Protein AF-A0A8H4A0Y2-F1 (afdb_monomer)

Organism: Gigaspora margarita (NCBI:txid4874)

Mean predicted aligned error: 8.4 Å

Radius of gyration: 15.14 Å; Cα contacts (8 Å, |Δi|>4): 41; chains: 1; bounding box: 45×33×33 Å

Secondary structure (DSSP, 8-state):
--SHHHHHHHHHHHHTTT-TTHHHHTS-GGG---HHHHHHHHHHHSTT--HHHHHHHHHHHHHHHHHHHHHHHTTS-----

pLDDT: mean 80.73, std 14.34, range [44.47, 95.06]

Solvent-accessible surface area (backbone atoms only — not comparable to full-atom values): 4826 Å² total; per-residue (Å²): 140,74,62,68,63,54,40,51,53,40,20,53,53,33,40,73,69,70,34,91,58,16,72,68,67,34,45,59,80,92,65,62,66,55,74,67,52,50,42,53,53,45,39,70,75,37,77,90,60,52,71,68,56,36,53,51,50,50,55,54,46,51,54,47,50,52,50,57,52,49,63,59,55,72,70,56,77,82,81,73,131

Sequence (81 aa):
MSTIATENLLAEEMEGWGLHHATYWSNDLNSWGSVSDWDVYFIDKTPGCSKDEAHRSLSLELNILLKKLSDKVDIIPRQTP

Foldseek 3Di:
DDPVVQLVVQLVVLVVLVQPPSNLVSPDPVPNDDLVVQLVVVCVVPPPDDSVVSVVSVVVSVVSVVVVVVVVVVPPPPPDD

Structure (mmCIF, N/CA/C/O backbone):
data_AF-A0A8H4A0Y2-F1
#
_entry.id   AF-A0A8H4A0Y2-F1
#
loop_
_atom_site.group_PDB
_atom_site.id
_atom_site.type_symbol
_atom_site.label_atom_id
_atom_site.label_alt_id
_atom_site.label_comp_id
_atom_site.label_asym_id
_atom_site.label_entity_id
_atom_site.label_seq_id
_atom_site.pdbx_PDB_ins_code
_atom_site.Cartn_x
_atom_site.Cartn_y
_atom_site.Cartn_z
_atom_site.occupancy
_atom_site.B_iso_or_equiv
_atom_site.auth_seq_id
_atom_site.auth_comp_id
_atom_site.auth_asym_id
_atom_site.auth_atom_id
_atom_site.pdbx_PDB_model_num
ATOM 1 N N . MET A 1 1 ? 5.256 24.392 12.179 1.00 46.25 1 MET A N 1
ATOM 2 C CA . MET A 1 1 ? 6.022 23.165 12.493 1.00 46.25 1 MET A CA 1
ATOM 3 C C . MET A 1 1 ? 5.021 22.070 12.821 1.00 46.25 1 MET A C 1
ATOM 5 O O . MET A 1 1 ? 4.084 22.391 13.535 1.00 46.25 1 MET A O 1
ATOM 9 N N . SER A 1 2 ? 5.232 20.842 12.329 1.00 54.59 2 SER A N 1
ATOM 10 C CA . SER A 1 2 ? 4.467 19.610 12.636 1.00 54.59 2 SER A CA 1
ATOM 11 C C . SER A 1 2 ? 3.473 19.091 11.577 1.00 54.59 2 SER A C 1
ATOM 13 O O . SER A 1 2 ? 2.318 18.835 11.892 1.00 54.59 2 SER A O 1
ATOM 15 N N . THR A 1 3 ? 3.922 18.884 10.336 1.00 55.81 3 THR A N 1
ATOM 16 C CA . THR A 1 3 ? 3.327 17.869 9.431 1.00 55.81 3 THR A CA 1
ATOM 17 C C . THR A 1 3 ? 4.135 16.571 9.476 1.00 55.81 3 THR A C 1
ATOM 19 O O . THR A 1 3 ? 3.585 15.505 9.709 1.00 55.81 3 THR A O 1
ATOM 22 N N . ILE A 1 4 ? 5.464 16.696 9.423 1.00 59.41 4 ILE A N 1
ATOM 23 C CA . ILE A 1 4 ? 6.418 15.573 9.431 1.00 59.41 4 ILE A CA 1
ATOM 24 C C . ILE A 1 4 ? 6.282 14.689 10.682 1.00 59.41 4 ILE A C 1
ATOM 26 O O . ILE A 1 4 ? 6.347 13.469 10.599 1.00 59.41 4 ILE A O 1
ATOM 30 N N . ALA A 1 5 ? 6.082 15.288 11.861 1.00 60.59 5 ALA A N 1
ATOM 31 C CA . ALA A 1 5 ? 5.935 14.515 13.0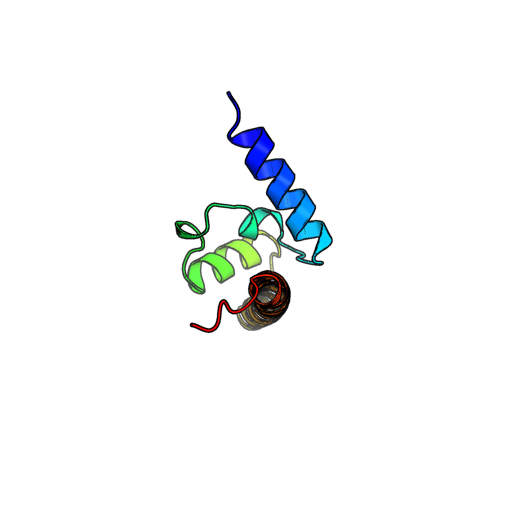96 1.00 60.59 5 ALA A CA 1
ATOM 32 C C . ALA A 1 5 ? 4.642 13.680 13.101 1.00 60.59 5 ALA A C 1
ATOM 34 O O . ALA A 1 5 ? 4.624 12.574 13.625 1.00 60.59 5 ALA A O 1
ATOM 35 N N . THR A 1 6 ? 3.577 14.197 12.491 1.00 62.22 6 THR A N 1
ATOM 36 C CA . THR A 1 6 ? 2.274 13.537 12.388 1.00 62.22 6 THR A CA 1
ATOM 37 C C . THR A 1 6 ? 2.292 12.420 11.345 1.00 62.22 6 THR A C 1
ATOM 39 O O . THR A 1 6 ? 1.767 11.344 11.606 1.00 62.22 6 THR A O 1
ATOM 42 N N . GLU A 1 7 ? 2.949 12.641 10.204 1.00 66.31 7 GLU A N 1
ATOM 43 C CA . GLU A 1 7 ? 3.163 11.625 9.160 1.00 66.31 7 GLU A CA 1
ATOM 44 C C . GLU A 1 7 ? 3.995 10.444 9.682 1.00 66.31 7 GLU A C 1
ATOM 46 O O . GLU A 1 7 ? 3.641 9.289 9.451 1.00 66.31 7 GLU A O 1
ATOM 51 N N . ASN A 1 8 ? 5.046 10.720 10.462 1.00 68.94 8 ASN A N 1
ATOM 52 C CA . ASN A 1 8 ? 5.879 9.677 11.063 1.00 68.94 8 ASN A CA 1
ATOM 53 C C . ASN A 1 8 ? 5.113 8.835 12.096 1.00 68.94 8 ASN A C 1
ATOM 55 O O . ASN A 1 8 ? 5.246 7.616 12.103 1.00 68.94 8 ASN A O 1
ATOM 59 N N . LEU A 1 9 ? 4.278 9.461 12.932 1.00 72.00 9 LEU A N 1
ATOM 60 C CA . LEU A 1 9 ? 3.458 8.744 13.917 1.00 72.00 9 LEU A CA 1
ATOM 61 C C . LEU A 1 9 ? 2.399 7.850 13.253 1.00 72.00 9 LEU A C 1
ATOM 63 O O . LEU A 1 9 ? 2.129 6.751 13.732 1.00 72.00 9 LEU A O 1
ATOM 67 N N . LEU A 1 10 ? 1.815 8.301 12.139 1.00 78.06 10 LEU A N 1
ATOM 68 C CA . LEU A 1 10 ? 0.875 7.497 11.357 1.00 78.06 10 LEU A CA 1
ATOM 69 C C . LEU A 1 10 ? 1.576 6.325 10.666 1.00 78.06 10 LEU A C 1
ATOM 71 O O . LEU A 1 10 ? 1.030 5.225 10.645 1.00 78.06 10 LEU A O 1
ATOM 75 N N . ALA A 1 11 ? 2.788 6.532 10.144 1.00 78.81 11 ALA A N 1
ATOM 76 C CA . ALA A 1 11 ? 3.589 5.458 9.564 1.00 78.81 11 ALA A CA 1
ATOM 77 C C . ALA A 1 11 ? 3.927 4.375 10.601 1.00 78.81 11 ALA A C 1
ATOM 79 O O . ALA A 1 11 ? 3.760 3.194 10.307 1.00 78.81 11 ALA 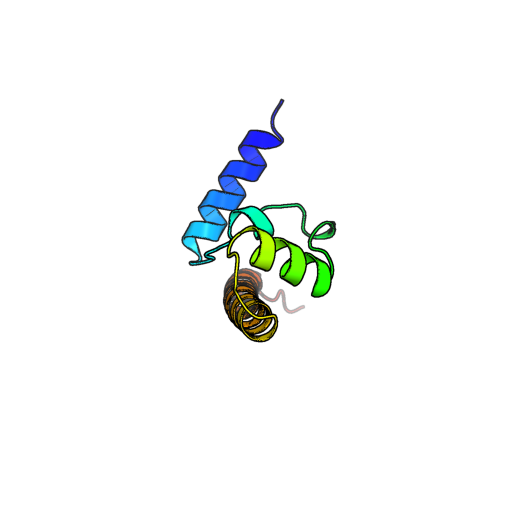A O 1
ATOM 80 N N . GLU A 1 12 ? 4.317 4.762 11.820 1.00 83.44 12 GLU A N 1
ATOM 81 C CA . GLU A 1 12 ? 4.567 3.824 12.924 1.00 83.44 12 GLU A CA 1
ATOM 82 C C . GLU A 1 12 ? 3.294 3.062 13.336 1.00 83.44 12 GLU A C 1
ATOM 84 O O . GLU A 1 12 ? 3.334 1.847 13.545 1.00 83.44 12 GLU A O 1
ATOM 89 N N . GLU A 1 13 ? 2.139 3.739 13.412 1.00 85.00 13 GLU A N 1
ATOM 90 C CA . GLU A 1 13 ? 0.857 3.081 13.703 1.00 85.00 13 GLU A CA 1
ATOM 91 C C . GLU A 1 13 ? 0.501 2.049 12.619 1.00 85.00 13 GLU A C 1
ATOM 93 O O . GLU A 1 13 ? 0.087 0.928 12.927 1.00 85.00 13 GLU A O 1
ATOM 98 N N . MET A 1 14 ? 0.694 2.414 11.353 1.00 86.69 14 MET A N 1
ATOM 99 C CA . MET A 1 14 ? 0.389 1.583 10.190 1.00 86.69 14 MET A CA 1
ATOM 100 C C . MET A 1 14 ? 1.344 0.402 10.024 1.00 86.69 14 MET A C 1
ATOM 102 O O . MET A 1 14 ? 0.902 -0.699 9.689 1.00 86.69 14 MET A O 1
ATOM 106 N N . GLU A 1 15 ? 2.628 0.581 10.327 1.00 87.50 15 GLU A N 1
ATOM 107 C CA . GLU A 1 15 ? 3.584 -0.523 10.430 1.00 87.50 15 GLU A CA 1
ATOM 108 C C . GLU A 1 15 ? 3.159 -1.4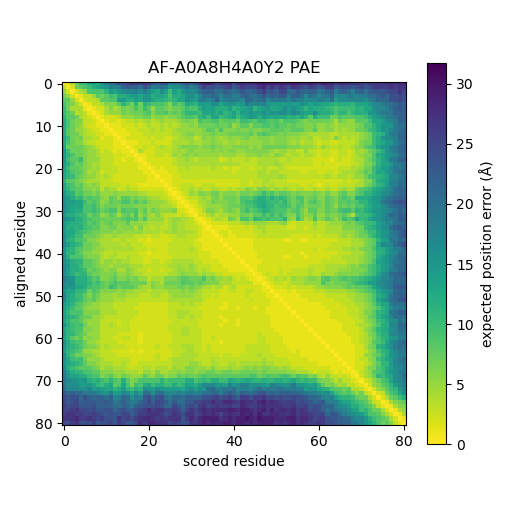88 11.545 1.00 87.50 15 GLU A C 1
ATOM 110 O O . GLU A 1 15 ? 3.125 -2.704 11.345 1.00 87.50 15 GLU A O 1
ATOM 115 N N . GLY A 1 16 ? 2.692 -0.953 12.678 1.00 87.00 16 GLY A N 1
ATOM 116 C CA . GLY A 1 16 ? 2.101 -1.731 13.767 1.00 87.00 16 GLY A CA 1
ATOM 117 C C . GLY A 1 16 ? 0.855 -2.538 13.372 1.00 87.00 16 GLY A C 1
ATOM 118 O O . GLY A 1 16 ? 0.497 -3.497 14.061 1.00 87.00 16 GLY A O 1
ATOM 119 N N . TRP A 1 17 ? 0.189 -2.205 12.260 1.00 88.69 17 TRP A N 1
ATOM 120 C CA . TRP A 1 17 ? -0.923 -2.995 11.715 1.00 88.69 17 TRP A CA 1
ATOM 121 C C . TRP A 1 17 ? -0.467 -4.165 10.836 1.00 88.69 17 TRP A C 1
ATOM 123 O O . TRP A 1 17 ? -1.295 -5.018 10.507 1.00 88.69 17 TRP A O 1
ATOM 133 N N . GLY A 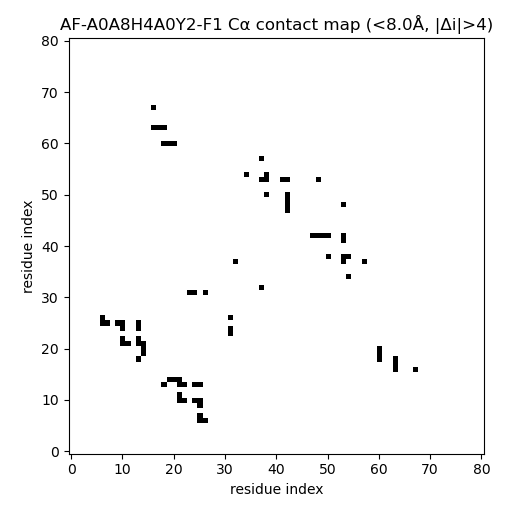1 18 ? 0.823 -4.236 10.494 1.00 88.94 18 GLY A N 1
ATOM 134 C CA . GLY A 1 18 ? 1.396 -5.237 9.594 1.00 88.94 18 GLY A CA 1
ATOM 135 C C . GLY A 1 18 ? 1.366 -4.833 8.117 1.00 88.94 18 GLY A C 1
ATOM 136 O O . GLY A 1 18 ? 1.437 -5.708 7.253 1.00 88.94 18 GLY A O 1
ATOM 137 N N . LEU A 1 19 ? 1.227 -3.536 7.822 1.00 90.06 19 LEU A N 1
ATOM 138 C CA . LEU A 1 19 ? 1.337 -3.000 6.464 1.00 90.06 19 LEU A CA 1
ATOM 139 C C . LEU A 1 19 ? 2.818 -2.943 6.071 1.00 90.06 19 LEU A C 1
ATOM 141 O O . LEU A 1 19 ? 3.616 -2.284 6.736 1.00 90.06 19 LEU A O 1
ATOM 145 N N . HIS A 1 20 ? 3.194 -3.613 4.984 1.00 90.06 20 HIS A N 1
ATOM 146 C CA . HIS A 1 20 ? 4.576 -3.628 4.492 1.00 90.06 20 HIS A CA 1
ATOM 147 C C . HIS A 1 20 ? 4.929 -2.302 3.818 1.00 90.06 20 HIS A C 1
ATOM 149 O O . HIS A 1 20 ? 6.082 -1.875 3.826 1.00 90.06 20 HIS A O 1
ATOM 155 N N . HIS A 1 21 ? 3.920 -1.626 3.273 1.00 89.38 21 HIS A N 1
ATOM 156 C CA . HIS A 1 21 ? 4.046 -0.310 2.662 1.00 89.38 21 HIS A CA 1
ATOM 157 C C . HIS A 1 21 ? 3.392 0.774 3.528 1.00 89.38 21 HIS A C 1
ATOM 159 O O . HIS A 1 21 ? 2.729 1.672 3.018 1.00 89.38 21 HIS A O 1
ATOM 165 N N . ALA A 1 22 ? 3.595 0.714 4.850 1.00 86.94 22 ALA A N 1
ATOM 166 C CA . ALA A 1 22 ? 3.029 1.664 5.814 1.00 86.94 22 ALA A CA 1
ATOM 167 C C . ALA A 1 22 ? 3.277 3.136 5.442 1.00 86.94 22 ALA A C 1
ATOM 169 O O . ALA A 1 22 ? 2.383 3.960 5.575 1.00 86.94 22 ALA A O 1
ATOM 170 N N . THR A 1 23 ? 4.451 3.452 4.889 1.00 86.19 23 THR A N 1
ATOM 171 C CA . THR A 1 23 ? 4.801 4.809 4.425 1.00 86.19 23 THR A CA 1
ATOM 172 C C . THR A 1 23 ? 3.989 5.287 3.220 1.00 86.19 23 THR A C 1
ATOM 174 O O . THR A 1 23 ? 3.811 6.487 3.031 1.00 86.19 23 THR A O 1
ATOM 177 N N . TYR A 1 24 ? 3.499 4.370 2.381 1.00 87.00 24 TYR A N 1
ATOM 178 C CA . TYR A 1 24 ? 2.581 4.712 1.297 1.00 87.00 24 TYR A CA 1
ATOM 179 C C . TYR A 1 24 ? 1.212 5.089 1.869 1.00 87.00 24 TYR A C 1
ATOM 181 O O . TYR A 1 24 ? 0.646 6.118 1.501 1.00 87.00 24 TYR A O 1
ATOM 189 N N . TRP A 1 25 ? 0.722 4.285 2.813 1.00 87.56 25 TRP A N 1
ATOM 190 C CA . TRP A 1 25 ? -0.587 4.461 3.435 1.00 87.56 25 TRP A CA 1
ATOM 191 C C . TRP A 1 25 ? -0.632 5.590 4.470 1.00 87.56 25 TRP A C 1
ATOM 193 O O . TRP A 1 25 ? -1.699 6.147 4.703 1.00 87.56 25 TRP A O 1
ATOM 203 N N . SER A 1 26 ? 0.498 5.980 5.065 1.00 84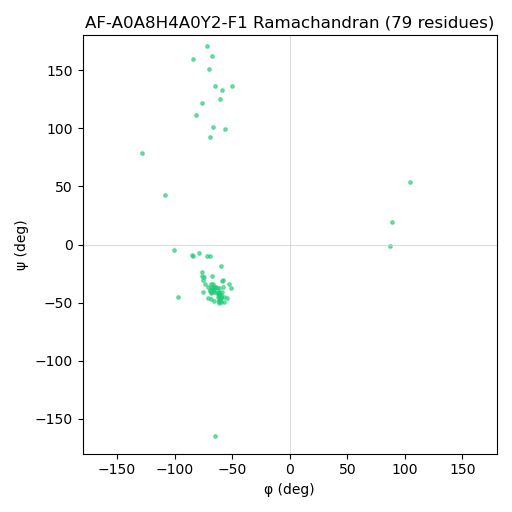.81 26 SER A N 1
ATOM 204 C CA . SER A 1 26 ? 0.554 7.077 6.042 1.00 84.81 26 SER A CA 1
ATOM 205 C C . SER A 1 26 ? 0.368 8.457 5.415 1.00 84.81 26 SER A C 1
ATOM 207 O O . SER A 1 26 ? 0.231 9.443 6.138 1.00 84.81 26 SER A O 1
ATOM 209 N N . ASN A 1 27 ? 0.376 8.538 4.082 1.00 80.50 27 ASN A N 1
ATOM 210 C CA . ASN A 1 27 ? 0.012 9.752 3.364 1.00 80.50 27 ASN A CA 1
ATOM 211 C C . ASN A 1 27 ? -1.480 10.062 3.537 1.00 80.50 27 ASN A C 1
ATOM 213 O O . ASN A 1 27 ? -2.283 9.193 3.884 1.00 80.50 27 ASN A O 1
ATOM 217 N N . ASP A 1 28 ? -1.855 11.310 3.252 1.00 76.94 28 ASP A N 1
ATOM 218 C CA . ASP A 1 28 ? -3.244 11.762 3.326 1.00 76.94 28 ASP A CA 1
ATOM 219 C C . ASP A 1 28 ? -4.190 10.815 2.566 1.00 76.94 28 ASP A C 1
ATOM 221 O O . ASP A 1 28 ? -3.903 10.412 1.439 1.00 76.94 28 ASP A O 1
ATOM 225 N N . LEU A 1 29 ? -5.341 10.485 3.156 1.00 70.38 29 LEU A N 1
ATOM 226 C CA . LEU A 1 29 ? -6.321 9.570 2.555 1.00 70.38 29 LEU A CA 1
ATOM 227 C C . LEU A 1 29 ? -6.810 10.040 1.175 1.00 70.38 29 LEU A C 1
ATOM 229 O O . LEU A 1 29 ? -7.113 9.208 0.324 1.00 70.38 29 LEU A O 1
ATOM 233 N N . ASN A 1 30 ? -6.854 11.353 0.920 1.00 73.19 30 ASN A N 1
ATOM 234 C CA . ASN A 1 30 ? -7.235 11.896 -0.390 1.00 73.19 30 ASN A CA 1
ATOM 235 C C . ASN A 1 30 ? -6.091 11.826 -1.415 1.00 73.19 30 ASN A C 1
ATOM 237 O O . ASN A 1 30 ? -6.296 12.138 -2.586 1.00 73.19 30 ASN A O 1
ATOM 241 N N . SER A 1 31 ? -4.890 11.445 -0.975 1.00 76.88 31 SER A N 1
ATOM 242 C CA . SER A 1 31 ? -3.706 11.243 -1.813 1.00 76.88 31 SER A CA 1
ATOM 243 C C . SER A 1 31 ? -3.431 9.773 -2.129 1.00 76.88 31 SER A C 1
ATOM 245 O O . SER A 1 31 ? -2.537 9.485 -2.924 1.00 76.88 31 SER A O 1
ATOM 247 N N . TRP A 1 32 ? -4.201 8.844 -1.548 1.00 78.31 32 TRP A N 1
ATOM 248 C CA . TRP A 1 32 ? -4.174 7.443 -1.952 1.00 78.31 32 TRP A CA 1
ATOM 249 C C . TRP A 1 32 ? -4.723 7.388 -3.375 1.00 78.31 32 TRP A C 1
ATOM 251 O O . TRP A 1 32 ? -5.919 7.561 -3.607 1.00 78.31 32 TRP A O 1
ATOM 261 N N . GLY A 1 33 ? -3.809 7.280 -4.335 1.00 82.62 33 GLY A N 1
ATOM 262 C CA . GLY A 1 33 ? -4.126 7.338 -5.752 1.00 82.62 33 GLY A CA 1
ATOM 263 C C . GLY A 1 33 ? -4.992 6.167 -6.219 1.00 82.62 33 GLY A C 1
ATOM 264 O O . GLY A 1 33 ? -5.595 5.411 -5.459 1.00 82.62 33 GLY A O 1
ATOM 265 N N . SER A 1 34 ? -5.049 5.995 -7.530 1.00 87.00 34 SER A N 1
ATOM 266 C CA . SER A 1 34 ? -5.676 4.841 -8.158 1.00 87.00 34 SER A CA 1
ATOM 267 C C . SER A 1 34 ? -4.852 3.558 -7.973 1.00 87.00 34 SER A C 1
ATOM 269 O O . SER A 1 34 ? -3.681 3.582 -7.600 1.00 87.00 34 SER A O 1
ATOM 271 N N . VAL A 1 35 ? -5.435 2.415 -8.348 1.00 85.19 35 VAL A N 1
ATOM 272 C CA . VAL A 1 35 ? -4.711 1.131 -8.447 1.00 85.19 35 VAL A CA 1
ATOM 273 C C . VAL A 1 35 ? -3.454 1.249 -9.323 1.00 85.19 35 VAL A C 1
ATOM 275 O O . VAL A 1 35 ? -2.442 0.622 -9.033 1.00 85.19 35 VAL A O 1
ATOM 278 N N . SER A 1 36 ? -3.484 2.086 -10.365 1.00 87.94 36 SER A N 1
ATOM 279 C CA . SER A 1 36 ? -2.314 2.301 -11.226 1.00 87.94 36 SER A CA 1
ATOM 280 C C . SER A 1 36 ? -1.182 3.027 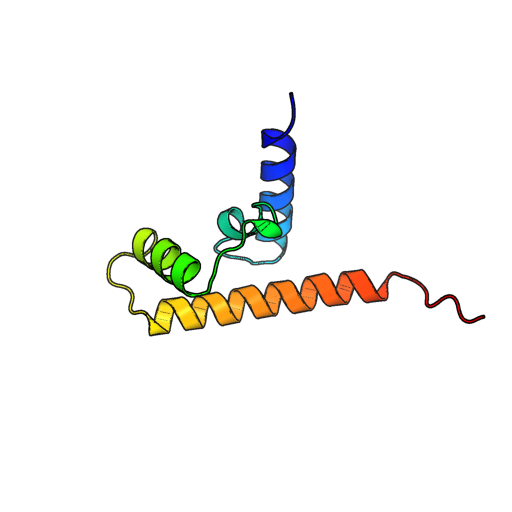-10.495 1.00 87.94 36 SER A C 1
ATOM 282 O O . SER A 1 36 ? -0.018 2.739 -10.751 1.00 87.94 36 SER A O 1
ATOM 284 N N . ASP A 1 37 ? -1.506 3.944 -9.580 1.00 90.12 37 ASP A N 1
ATOM 285 C CA . ASP A 1 37 ? -0.507 4.656 -8.777 1.00 90.12 37 ASP A CA 1
ATOM 286 C C . ASP A 1 37 ? 0.179 3.702 -7.793 1.00 90.12 37 ASP A C 1
ATOM 288 O O . ASP A 1 37 ? 1.392 3.777 -7.594 1.00 90.12 37 ASP A O 1
ATOM 292 N N . TRP A 1 38 ? -0.581 2.751 -7.240 1.00 91.81 38 TRP A N 1
ATOM 293 C CA . TRP A 1 38 ? -0.015 1.648 -6.467 1.00 91.81 38 TRP A CA 1
ATOM 294 C C . TRP A 1 38 ? 0.917 0.774 -7.309 1.00 91.81 38 TRP A C 1
ATOM 296 O O . TRP A 1 38 ? 2.033 0.500 -6.877 1.00 91.81 38 TRP A O 1
ATOM 306 N N . ASP A 1 39 ? 0.493 0.358 -8.507 1.00 91.56 39 ASP A N 1
ATOM 307 C CA . 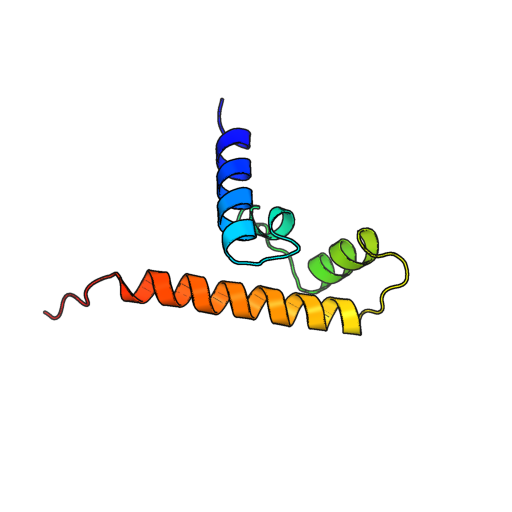ASP A 1 39 ? 1.317 -0.480 -9.388 1.00 91.56 39 ASP A CA 1
ATOM 308 C C . ASP A 1 39 ? 2.661 0.191 -9.692 1.00 91.56 39 ASP A C 1
ATOM 310 O O . ASP A 1 39 ? 3.709 -0.445 -9.589 1.00 91.56 39 ASP A O 1
ATOM 314 N N . VAL A 1 40 ? 2.639 1.490 -10.011 1.00 90.75 40 VAL A N 1
ATOM 315 C CA . VAL A 1 40 ? 3.852 2.280 -10.262 1.00 90.75 40 VAL A CA 1
ATOM 316 C C . VAL A 1 40 ? 4.747 2.320 -9.024 1.00 90.75 40 VAL A C 1
ATOM 318 O O . VAL A 1 40 ? 5.939 2.034 -9.131 1.00 90.75 40 VAL A O 1
ATOM 321 N N . TYR A 1 41 ? 4.187 2.626 -7.851 1.00 91.56 41 TYR A N 1
ATOM 322 C CA . TYR A 1 41 ? 4.936 2.647 -6.594 1.00 91.56 41 TYR A CA 1
ATOM 323 C C . TYR A 1 41 ? 5.553 1.279 -6.261 1.00 91.56 41 TYR A C 1
ATOM 325 O O . TYR A 1 41 ? 6.730 1.190 -5.908 1.00 91.56 41 TYR A O 1
ATOM 333 N N . PHE A 1 42 ? 4.779 0.201 -6.385 1.00 92.19 42 PHE A N 1
ATOM 334 C CA . PHE A 1 42 ? 5.220 -1.139 -6.016 1.00 92.19 42 PHE A CA 1
ATOM 335 C C . PHE A 1 42 ? 6.318 -1.651 -6.956 1.00 92.19 42 PHE A C 1
ATOM 337 O O . PHE A 1 42 ? 7.310 -2.212 -6.489 1.00 92.19 42 PHE A O 1
ATOM 344 N N . ILE A 1 43 ? 6.180 -1.407 -8.264 1.00 92.12 43 ILE A N 1
ATOM 345 C CA . ILE A 1 43 ? 7.187 -1.770 -9.270 1.00 92.12 43 ILE A CA 1
ATOM 346 C C . ILE A 1 43 ? 8.485 -0.977 -9.069 1.00 92.12 43 ILE A C 1
ATOM 348 O O . ILE A 1 43 ? 9.564 -1.556 -9.194 1.00 92.12 43 ILE A O 1
ATOM 352 N N . ASP A 1 44 ? 8.402 0.310 -8.716 1.00 92.06 44 ASP A N 1
ATOM 353 C CA . ASP A 1 44 ? 9.578 1.129 -8.381 1.00 92.06 44 ASP A CA 1
ATOM 354 C C . ASP A 1 44 ? 10.336 0.566 -7.166 1.00 92.06 44 ASP A C 1
ATOM 356 O O . ASP A 1 44 ? 11.564 0.459 -7.175 1.00 92.06 44 ASP A O 1
ATOM 360 N N . LYS A 1 45 ? 9.604 0.127 -6.134 1.00 90.50 45 LYS A N 1
ATOM 361 C CA . LYS A 1 45 ? 10.188 -0.466 -4.920 1.00 90.50 45 LYS A CA 1
ATOM 362 C C . LYS A 1 45 ? 10.666 -1.903 -5.096 1.00 90.50 45 LYS A C 1
ATOM 364 O O . LYS A 1 45 ? 11.590 -2.309 -4.392 1.00 90.50 45 LYS A O 1
ATOM 369 N N . THR A 1 46 ? 10.075 -2.651 -6.024 1.00 90.81 46 THR A N 1
ATOM 370 C CA . THR A 1 46 ? 10.406 -4.057 -6.286 1.00 90.81 46 THR A CA 1
ATOM 371 C C . THR A 1 46 ? 10.676 -4.276 -7.777 1.00 90.81 46 THR A C 1
ATOM 373 O O . THR A 1 46 ? 9.816 -4.785 -8.504 1.00 90.81 46 THR A O 1
ATOM 376 N N . PRO A 1 47 ? 11.877 -3.918 -8.270 1.00 89.25 47 PRO A N 1
ATOM 377 C CA . PRO A 1 47 ? 12.211 -4.087 -9.677 1.00 89.25 47 PRO A CA 1
ATOM 378 C C . PRO A 1 47 ? 12.094 -5.548 -10.122 1.00 89.25 47 PRO A C 1
ATOM 380 O O . PRO A 1 47 ? 12.607 -6.455 -9.468 1.00 89.25 47 PRO A O 1
ATOM 383 N N . GLY A 1 48 ? 11.442 -5.772 -11.262 1.00 89.44 48 GLY A N 1
ATOM 384 C CA . GLY A 1 48 ? 11.232 -7.111 -11.820 1.00 89.44 48 GLY A CA 1
ATOM 385 C C . GLY A 1 48 ? 9.980 -7.830 -11.315 1.00 89.44 48 GLY A C 1
ATOM 386 O O . GLY A 1 48 ? 9.711 -8.932 -11.790 1.00 89.44 48 GLY A O 1
ATOM 387 N N . CYS A 1 49 ? 9.197 -7.222 -10.416 1.00 91.50 49 CYS A N 1
ATOM 388 C CA . CYS A 1 49 ? 7.877 -7.749 -10.094 1.00 91.50 49 CYS A CA 1
ATOM 389 C C . CYS A 1 49 ? 6.897 -7.563 -11.261 1.00 91.50 49 CYS A C 1
ATOM 391 O O . CYS A 1 49 ? 6.998 -6.648 -12.086 1.00 91.50 49 CYS A O 1
ATOM 393 N N . SER A 1 50 ? 5.934 -8.469 -11.328 1.00 93.06 50 SER A N 1
ATOM 394 C CA . SER A 1 50 ? 4.809 -8.414 -12.244 1.00 93.06 50 SER A CA 1
ATOM 395 C C . SER A 1 50 ? 3.679 -7.550 -11.686 1.00 93.06 50 SER A C 1
ATOM 397 O O . SER A 1 50 ? 3.532 -7.353 -10.479 1.00 93.06 50 SER A O 1
ATOM 399 N N . LYS A 1 51 ? 2.804 -7.096 -12.584 1.00 90.81 51 LYS A N 1
ATOM 400 C CA . LYS A 1 51 ? 1.574 -6.397 -12.201 1.00 90.81 51 LYS A CA 1
ATOM 401 C C . LYS A 1 51 ? 0.678 -7.248 -11.289 1.00 90.81 51 LYS A C 1
ATOM 403 O O . LYS A 1 51 ? 0.080 -6.727 -10.355 1.00 90.81 51 LYS A O 1
ATOM 408 N N . ASP A 1 52 ? 0.630 -8.559 -11.519 1.00 93.94 52 ASP A N 1
ATOM 409 C CA . ASP A 1 52 ? -0.155 -9.478 -10.689 1.00 93.94 52 ASP A CA 1
ATOM 410 C C . ASP A 1 52 ? 0.365 -9.538 -9.245 1.00 93.94 52 ASP A C 1
ATOM 412 O O . ASP A 1 52 ? -0.421 -9.630 -8.302 1.00 93.94 52 ASP A O 1
ATOM 416 N N . GLU A 1 53 ? 1.684 -9.460 -9.046 1.00 94.81 53 GLU A N 1
ATOM 417 C CA . GLU A 1 53 ? 2.287 -9.378 -7.711 1.00 94.81 53 GLU A CA 1
ATOM 418 C C . GLU A 1 53 ? 1.962 -8.048 -7.028 1.00 94.81 53 GLU A C 1
ATOM 420 O O . GLU A 1 53 ? 1.599 -8.053 -5.849 1.00 94.81 53 GLU A O 1
ATOM 425 N N . ALA A 1 54 ? 1.989 -6.937 -7.771 1.00 94.38 54 ALA A N 1
ATOM 426 C CA . ALA A 1 54 ? 1.567 -5.635 -7.256 1.00 94.38 54 ALA A CA 1
ATOM 427 C C . ALA A 1 54 ? 0.098 -5.657 -6.797 1.00 94.38 54 ALA A C 1
ATOM 429 O O . ALA A 1 54 ? -0.205 -5.232 -5.680 1.00 94.38 54 ALA A O 1
ATOM 430 N N . HIS A 1 55 ? -0.809 -6.238 -7.593 1.00 94.62 55 HIS A N 1
ATOM 431 C CA . HIS A 1 55 ? -2.235 -6.364 -7.248 1.00 94.62 55 HIS A CA 1
ATOM 432 C C . HIS A 1 55 ? -2.485 -7.296 -6.067 1.00 94.62 55 HIS A C 1
ATOM 434 O O . HIS A 1 55 ? -3.343 -7.012 -5.225 1.00 94.62 55 HIS A O 1
ATOM 440 N N . ARG A 1 56 ? -1.738 -8.401 -5.973 1.00 95.00 56 ARG A N 1
ATOM 441 C CA . ARG A 1 56 ? -1.791 -9.290 -4.803 1.00 95.00 56 ARG A CA 1
ATOM 442 C C . ARG A 1 56 ? -1.355 -8.557 -3.541 1.00 95.00 56 ARG A C 1
ATOM 444 O O . ARG A 1 56 ? -2.054 -8.657 -2.537 1.00 95.00 56 ARG A O 1
ATOM 451 N N . SER A 1 57 ? -0.260 -7.798 -3.607 1.00 95.06 57 SER A N 1
ATOM 452 C CA . SER A 1 57 ? 0.213 -6.978 -2.489 1.00 95.06 57 SER A CA 1
ATOM 453 C C . SER A 1 57 ? -0.843 -5.950 -2.070 1.00 95.06 57 SER A C 1
AT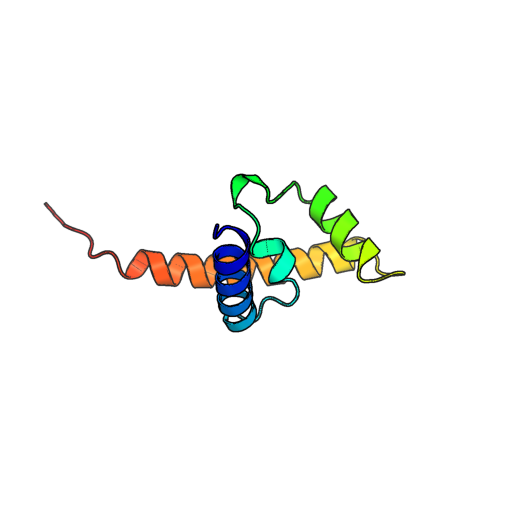OM 455 O O . SER A 1 57 ? -1.255 -5.931 -0.911 1.00 95.06 57 SER A O 1
ATOM 457 N N . LEU A 1 58 ? -1.401 -5.205 -3.033 1.00 94.50 58 LEU A N 1
ATOM 458 C CA . LEU A 1 58 ? -2.473 -4.236 -2.784 1.00 94.50 58 LEU A CA 1
ATOM 459 C C . LEU A 1 58 ? -3.670 -4.871 -2.072 1.00 94.50 58 LEU A C 1
ATOM 461 O O . LEU A 1 58 ? -4.195 -4.327 -1.106 1.00 94.50 58 LEU A O 1
ATOM 465 N N . SER A 1 59 ? -4.096 -6.044 -2.541 1.00 94.69 59 SER A N 1
ATOM 466 C CA . SER A 1 59 ? -5.246 -6.756 -1.976 1.00 94.69 59 SER A CA 1
ATOM 467 C C . SER A 1 59 ? -5.014 -7.165 -0.517 1.00 94.69 59 SER A C 1
ATOM 469 O O . SER A 1 59 ? -5.941 -7.113 0.293 1.00 94.69 59 SER A O 1
ATOM 471 N N . LEU A 1 60 ? -3.787 -7.563 -0.163 1.00 94.88 60 LEU A N 1
ATOM 472 C CA . LEU A 1 60 ? -3.421 -7.913 1.211 1.00 94.88 60 LEU A CA 1
ATOM 473 C C . LEU A 1 60 ? -3.418 -6.681 2.122 1.00 94.88 60 LEU A C 1
ATOM 475 O O . LEU A 1 60 ? -4.024 -6.718 3.193 1.00 94.88 60 LEU A O 1
ATOM 479 N N . GLU A 1 61 ? -2.795 -5.593 1.673 1.00 93.94 61 GLU A N 1
ATOM 480 C CA . GLU A 1 61 ? -2.712 -4.319 2.394 1.00 93.94 61 GLU A CA 1
ATOM 481 C C . GLU A 1 61 ? -4.112 -3.731 2.646 1.00 93.94 61 GLU A C 1
ATOM 483 O O . GLU A 1 61 ? -4.472 -3.425 3.785 1.00 93.94 61 GLU A O 1
ATOM 488 N N . LEU A 1 62 ? -4.966 -3.686 1.615 1.00 91.88 62 LEU A N 1
ATOM 489 C CA . LEU A 1 62 ? -6.352 -3.221 1.738 1.00 91.88 62 LEU A CA 1
ATOM 490 C C . LEU A 1 62 ? -7.173 -4.081 2.705 1.00 91.88 62 LEU A C 1
ATOM 492 O O . LEU A 1 62 ? -7.982 -3.550 3.460 1.00 91.88 62 LEU A O 1
ATOM 496 N N . ASN A 1 63 ? -6.967 -5.400 2.730 1.00 93.44 63 ASN A N 1
ATOM 497 C CA . ASN A 1 63 ? -7.661 -6.276 3.675 1.00 93.44 63 ASN A CA 1
ATOM 498 C C . ASN A 1 63 ? -7.256 -5.990 5.133 1.00 93.44 63 ASN A C 1
ATOM 500 O O . ASN A 1 63 ? -8.097 -6.052 6.030 1.00 93.44 63 ASN A O 1
ATOM 504 N N . ILE A 1 64 ? -5.984 -5.666 5.382 1.00 91.44 64 ILE A N 1
ATOM 505 C CA . ILE A 1 64 ? -5.509 -5.245 6.708 1.00 91.44 64 ILE A CA 1
ATOM 506 C C . ILE A 1 64 ? -6.154 -3.910 7.090 1.00 91.44 64 ILE A C 1
ATOM 508 O O . ILE A 1 64 ? -6.730 -3.803 8.175 1.00 91.44 64 ILE A O 1
ATOM 512 N N . LEU A 1 65 ? -6.125 -2.928 6.183 1.00 89.31 65 LEU A N 1
ATOM 513 C CA . LEU A 1 65 ? -6.733 -1.611 6.386 1.00 89.31 65 LEU A CA 1
ATOM 514 C C . LEU A 1 65 ? -8.226 -1.717 6.702 1.00 89.31 65 LEU A C 1
ATOM 516 O O . LEU A 1 65 ? -8.682 -1.157 7.695 1.00 89.31 65 LEU A O 1
ATOM 520 N N . LEU A 1 66 ? -8.981 -2.480 5.910 1.00 89.25 66 LEU A N 1
ATOM 521 C CA . LEU A 1 66 ? -10.417 -2.670 6.117 1.00 89.25 66 LEU A CA 1
ATOM 522 C C . LEU A 1 66 ? -10.723 -3.292 7.482 1.00 89.25 66 LEU A C 1
ATOM 524 O O . LEU A 1 66 ? -11.624 -2.815 8.168 1.00 89.25 66 LEU A O 1
ATOM 528 N N . LYS A 1 67 ? -9.961 -4.307 7.908 1.00 89.31 67 LYS A N 1
ATOM 529 C CA . LYS A 1 67 ? -10.130 -4.917 9.236 1.00 89.31 67 LYS A CA 1
ATOM 530 C C . LYS A 1 67 ? -9.877 -3.907 10.350 1.00 89.31 67 LYS A C 1
ATOM 532 O O . LYS A 1 67 ? -10.723 -3.733 11.216 1.00 89.31 67 LYS A O 1
ATOM 537 N N . LYS A 1 68 ? -8.756 -3.186 10.291 1.00 87.00 68 LYS A N 1
ATOM 538 C CA . LYS A 1 68 ? -8.373 -2.217 11.329 1.00 87.00 68 LYS A CA 1
ATOM 539 C C . LYS A 1 68 ? -9.305 -1.012 11.393 1.00 87.00 68 LYS A C 1
ATOM 541 O O . LYS A 1 68 ? -9.606 -0.536 12.484 1.00 87.00 68 LYS A O 1
ATOM 546 N N . LEU A 1 69 ? -9.780 -0.530 10.247 1.00 81.94 69 LEU A N 1
ATOM 547 C CA . LEU A 1 69 ? -10.766 0.547 10.198 1.00 81.94 69 LEU A CA 1
ATOM 548 C C . LEU A 1 69 ? -12.130 0.071 10.709 1.00 81.94 69 LEU A C 1
ATOM 550 O O . LEU A 1 69 ? -12.759 0.801 11.468 1.00 81.94 69 LEU A O 1
ATOM 554 N N . SER A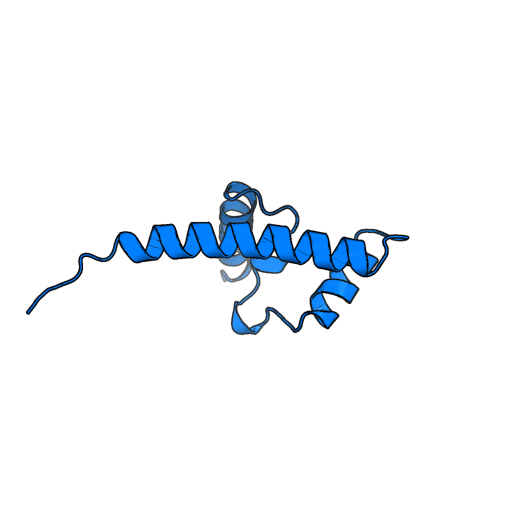 1 70 ? -12.558 -1.151 10.375 1.00 80.62 70 SER A N 1
ATOM 555 C CA . SER A 1 70 ? -13.792 -1.737 10.918 1.00 80.62 70 SER A CA 1
ATOM 556 C C . SER A 1 70 ? -13.728 -1.889 12.440 1.00 80.62 70 SER A C 1
ATOM 558 O O . SER A 1 70 ? -14.648 -1.453 13.127 1.00 80.62 70 SER A O 1
ATOM 560 N N . ASP A 1 71 ? -12.616 -2.404 12.972 1.00 76.44 71 ASP A N 1
ATOM 561 C CA . ASP A 1 71 ? -12.406 -2.564 14.418 1.00 76.44 71 ASP A CA 1
ATOM 562 C C . ASP A 1 71 ? -12.490 -1.221 15.168 1.00 76.44 71 ASP A C 1
ATOM 564 O O . ASP A 1 71 ? -12.927 -1.177 16.315 1.00 76.44 71 ASP A O 1
ATOM 568 N N . LYS A 1 72 ? -12.094 -0.107 14.532 1.00 64.75 72 LYS A N 1
ATOM 569 C CA . LYS A 1 72 ? -12.221 1.245 15.104 1.00 64.75 72 LYS A CA 1
ATOM 570 C C . LYS A 1 72 ? -13.659 1.779 15.063 1.00 64.75 72 LYS A C 1
ATOM 572 O O . LYS A 1 72 ? -14.034 2.560 15.937 1.00 64.75 72 LYS A O 1
ATOM 577 N N . VAL A 1 73 ? -14.461 1.380 14.073 1.00 58.53 73 VAL A N 1
ATOM 578 C CA . VAL A 1 73 ? -15.859 1.828 13.915 1.00 58.53 73 VAL A CA 1
ATOM 579 C C . VAL A 1 73 ? -16.777 1.180 14.957 1.00 58.53 73 VAL A C 1
ATOM 581 O O . VAL A 1 73 ? -17.672 1.853 15.469 1.00 58.53 73 VAL A O 1
ATOM 584 N N . ASP A 1 74 ? -16.514 -0.067 15.357 1.00 53.72 74 ASP A N 1
ATOM 585 C CA . ASP A 1 74 ? -17.307 -0.775 16.378 1.00 53.72 74 ASP A CA 1
ATOM 586 C C . ASP A 1 74 ? -17.150 -0.211 17.808 1.00 53.72 74 ASP A C 1
ATOM 588 O O . ASP A 1 74 ? -17.918 -0.557 18.706 1.00 53.72 74 ASP A O 1
ATOM 592 N N . ILE A 1 75 ? -16.196 0.700 18.038 1.00 54.38 75 ILE A N 1
ATOM 593 C CA . ILE A 1 75 ? -15.975 1.348 19.344 1.00 54.38 75 ILE A CA 1
ATOM 594 C C . ILE A 1 75 ? -16.896 2.570 19.533 1.00 54.38 75 ILE A C 1
ATOM 596 O O . ILE A 1 75 ? -17.004 3.098 20.639 1.00 54.38 75 ILE A O 1
ATOM 600 N N . ILE A 1 76 ? -17.614 3.017 18.495 1.00 52.22 76 ILE A N 1
ATOM 601 C CA . ILE A 1 76 ? -18.642 4.053 18.648 1.00 52.22 76 ILE A CA 1
ATOM 602 C C . ILE A 1 76 ? -19.919 3.366 19.153 1.00 52.22 76 ILE A C 1
ATOM 604 O O . ILE A 1 76 ? -20.544 2.622 18.392 1.00 52.22 76 ILE A O 1
ATOM 608 N N . PRO A 1 77 ? -20.361 3.597 20.408 1.00 48.62 77 PRO A N 1
ATOM 609 C CA . PRO A 1 77 ? -21.606 3.020 20.877 1.00 48.62 77 PRO A CA 1
ATOM 610 C C . PRO A 1 77 ? -22.717 3.546 19.980 1.00 48.62 77 PRO A C 1
ATOM 612 O O . PRO A 1 77 ? -22.889 4.758 19.830 1.00 48.62 77 PRO A O 1
ATOM 615 N N . ARG A 1 78 ? -23.476 2.625 19.390 1.00 50.81 78 ARG A N 1
ATOM 616 C CA . ARG A 1 78 ? -24.730 2.930 18.711 1.00 50.81 78 ARG A CA 1
ATOM 617 C C . ARG A 1 78 ? -25.615 3.647 19.734 1.00 50.81 78 ARG A C 1
ATOM 619 O O . ARG A 1 78 ? -26.190 3.001 20.605 1.00 50.81 78 ARG A O 1
ATOM 626 N N . GLN A 1 79 ? -25.683 4.975 19.679 1.00 55.03 79 GLN A N 1
ATOM 627 C CA . GLN A 1 79 ? -26.695 5.718 20.418 1.00 55.03 79 GLN A CA 1
ATOM 628 C C . GLN A 1 79 ? -28.027 5.394 19.745 1.00 55.03 79 GLN A C 1
ATOM 630 O O . GLN A 1 79 ? -28.385 5.963 18.717 1.00 55.03 79 GLN A O 1
ATOM 635 N N . THR A 1 80 ? -28.701 4.369 20.261 1.00 44.47 80 THR A N 1
ATOM 636 C CA . THR A 1 80 ? -30.107 4.113 19.966 1.00 44.47 80 THR A CA 1
ATOM 637 C C . THR A 1 80 ? -30.943 5.266 20.527 1.00 44.47 80 THR A C 1
ATOM 639 O O . THR A 1 80 ? -30.646 5.699 21.644 1.00 44.47 80 THR A O 1
ATOM 642 N N . PRO A 1 81 ? -31.929 5.774 19.764 1.00 61.38 81 PRO A N 1
ATOM 643 C CA . PRO A 1 81 ? -32.823 6.838 20.215 1.00 61.38 81 PRO A CA 1
ATOM 644 C C . PRO A 1 81 ? -33.687 6.420 21.408 1.00 61.38 81 PRO A C 1
ATOM 646 O O . PRO A 1 81 ? -33.912 5.198 21.585 1.00 61.38 81 PRO A O 1
#